Protein AF-A0A352GQY6-F1 (afdb_monomer)

Mean predicted aligned error: 4.38 Å

Solvent-accessible surface area (backbone atoms only — not comparable to full-atom values): 6995 Å² total; per-residue (Å²): 98,66,89,74,36,50,88,45,31,44,74,27,59,71,95,53,95,78,40,51,46,48,57,50,75,45,94,43,72,77,22,47,36,41,37,40,37,37,39,89,89,71,53,60,38,37,38,38,31,40,29,72,42,78,44,88,90,40,35,41,28,28,39,40,29,42,39,43,93,94,44,75,52,67,76,20,41,38,38,41,38,47,43,87,43,98,94,52,69,48,76,48,78,47,78,45,74,61,95,47,69,65,63,46,51,54,50,52,55,53,48,50,59,28,50,51,40,47,53,55,61,57,73,78,105

Radius of gyration: 14.41 Å; Cα contacts (8 Å, |Δi|>4): 222; chains: 1; bounding box: 32×29×42 Å

Structure (mmCIF, N/CA/C/O backbone):
data_AF-A0A352GQY6-F1
#
_entry.id   AF-A0A352GQY6-F1
#
loop_
_atom_site.group_PDB
_atom_site.id
_atom_site.type_symbol
_atom_site.label_atom_id
_atom_site.label_alt_id
_atom_site.label_comp_id
_atom_site.label_asym_id
_atom_site.label_entity_id
_atom_site.label_seq_id
_atom_site.pdbx_PDB_ins_code
_atom_site.Cartn_x
_atom_site.Cartn_y
_atom_site.Cartn_z
_atom_site.occupancy
_atom_site.B_iso_or_equiv
_atom_site.auth_seq_id
_atom_site.auth_comp_id
_atom_site.auth_asym_id
_atom_site.auth_atom_id
_atom_site.pdbx_PDB_model_num
ATOM 1 N N . ARG A 1 1 ? -8.828 4.802 8.081 1.00 91.44 1 ARG A N 1
ATOM 2 C CA . ARG A 1 1 ? -8.283 6.152 7.784 1.00 91.44 1 ARG A CA 1
ATOM 3 C C . ARG A 1 1 ? -6.895 6.075 7.162 1.00 91.44 1 ARG A C 1
ATOM 5 O O . ARG A 1 1 ? -6.776 6.424 5.998 1.00 91.44 1 ARG A O 1
ATOM 12 N N . MET A 1 2 ? -5.881 5.542 7.864 1.00 94.50 2 MET A N 1
ATOM 13 C CA . MET A 1 2 ? -4.493 5.477 7.359 1.00 94.50 2 MET A CA 1
ATOM 14 C C . MET A 1 2 ? -4.349 4.891 5.943 1.00 94.50 2 MET A C 1
ATOM 16 O O . MET A 1 2 ? -3.536 5.389 5.178 1.00 94.50 2 MET A O 1
ATOM 20 N N . PHE A 1 3 ? -5.174 3.908 5.567 1.00 94.62 3 PHE A N 1
ATOM 21 C CA . PHE A 1 3 ? -5.127 3.241 4.255 1.00 94.62 3 PHE A CA 1
ATOM 22 C C . PHE A 1 3 ? -6.041 3.831 3.173 1.00 94.62 3 PHE A C 1
ATOM 24 O O . PHE A 1 3 ? -5.973 3.409 2.024 1.00 94.62 3 PHE A O 1
ATOM 31 N N . THR A 1 4 ? -6.938 4.754 3.519 1.00 94.50 4 THR A N 1
ATOM 32 C CA . THR A 1 4 ? -8.057 5.144 2.640 1.00 94.50 4 THR A CA 1
ATOM 33 C C . THR A 1 4 ? -8.163 6.646 2.421 1.00 94.50 4 THR A C 1
ATOM 35 O O . THR A 1 4 ? -8.769 7.093 1.453 1.00 94.50 4 THR A O 1
ATOM 38 N N . GLU A 1 5 ? -7.596 7.447 3.312 1.00 95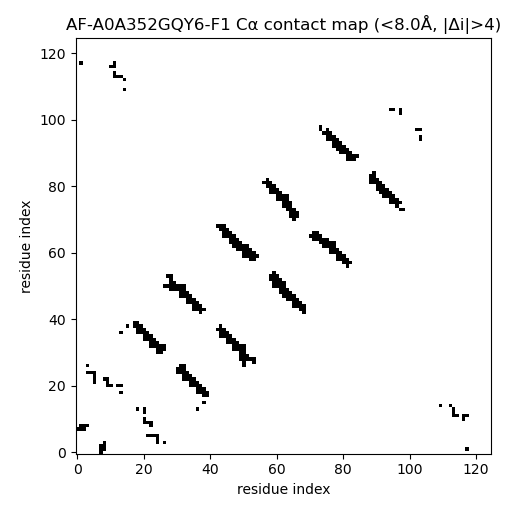.31 5 GLU A N 1
ATOM 39 C CA . GLU A 1 5 ? -7.655 8.901 3.234 1.00 95.31 5 GLU A CA 1
ATOM 40 C C . GLU A 1 5 ? -6.357 9.448 2.624 1.00 95.31 5 GLU A C 1
ATOM 42 O O . GLU A 1 5 ? -5.286 9.218 3.199 1.00 95.31 5 GLU A O 1
ATOM 47 N N . PRO A 1 6 ? -6.418 10.181 1.494 1.00 95.25 6 PRO A N 1
ATOM 48 C CA . PRO A 1 6 ? -5.224 10.633 0.782 1.00 95.25 6 PRO A CA 1
ATOM 49 C C . PRO A 1 6 ? -4.213 11.371 1.661 1.00 95.25 6 PRO A C 1
ATOM 51 O O . PRO A 1 6 ? -3.025 11.075 1.596 1.00 95.25 6 PRO A O 1
ATOM 54 N N . GLN A 1 7 ? -4.673 12.254 2.553 1.00 93.94 7 GLN A N 1
ATOM 55 C CA . GLN A 1 7 ? -3.813 13.026 3.456 1.00 93.94 7 GLN A CA 1
ATOM 56 C C . GLN A 1 7 ? -2.983 12.170 4.424 1.00 93.94 7 GLN A C 1
ATOM 58 O O . GLN A 1 7 ? -1.978 12.649 4.954 1.00 93.94 7 GLN A O 1
ATOM 63 N N . HIS A 1 8 ? -3.412 10.931 4.676 1.00 94.69 8 HIS A N 1
ATOM 64 C CA . HIS A 1 8 ? -2.679 9.966 5.483 1.00 94.69 8 HIS A CA 1
ATOM 65 C C . HIS A 1 8 ? -1.808 9.068 4.606 1.00 94.69 8 HIS A C 1
ATOM 67 O O . HIS A 1 8 ? -0.635 8.894 4.925 1.00 94.69 8 HIS A O 1
ATOM 73 N N . VAL A 1 9 ? -2.346 8.563 3.488 1.00 94.94 9 VAL A N 1
ATOM 74 C CA . VAL A 1 9 ? -1.629 7.658 2.571 1.00 94.94 9 VAL A CA 1
ATOM 75 C C . VAL A 1 9 ? -0.328 8.273 2.062 1.00 94.94 9 VAL A C 1
ATOM 77 O O . VAL A 1 9 ? 0.720 7.640 2.170 1.00 94.94 9 VAL A O 1
ATOM 80 N N . VAL A 1 10 ? -0.354 9.532 1.611 1.00 93.75 10 VAL A N 1
ATOM 81 C CA . VAL A 1 10 ? 0.838 10.203 1.053 1.00 93.75 10 VAL A CA 1
ATOM 82 C C . VAL A 1 10 ? 1.986 10.375 2.055 1.00 93.75 10 VAL A C 1
ATOM 84 O O . VAL A 1 10 ? 3.103 10.685 1.659 1.00 93.75 10 VAL A O 1
ATOM 87 N N . ARG A 1 11 ? 1.737 10.195 3.359 1.00 91.94 11 ARG A N 1
ATOM 88 C CA . ARG A 1 11 ? 2.762 10.354 4.403 1.00 91.94 11 ARG A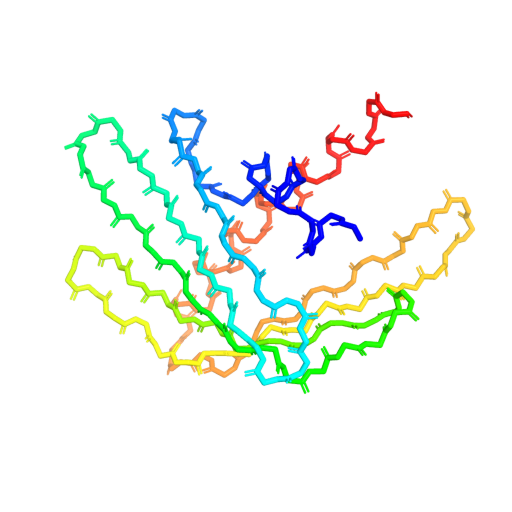 CA 1
ATOM 89 C C . ARG A 1 11 ? 3.560 9.083 4.665 1.00 91.94 11 ARG A C 1
ATOM 91 O O . ARG A 1 11 ? 4.678 9.173 5.164 1.00 91.94 11 ARG A O 1
ATOM 98 N N . TRP A 1 12 ? 2.991 7.913 4.383 1.00 92.38 12 TRP A N 1
ATOM 99 C CA . TRP A 1 12 ? 3.645 6.631 4.657 1.00 92.38 12 TRP A CA 1
ATOM 100 C C . TRP A 1 12 ? 3.945 5.826 3.391 1.00 92.38 12 TRP A C 1
ATOM 102 O O . TRP A 1 12 ? 4.924 5.081 3.380 1.00 92.38 12 TRP A O 1
ATOM 112 N N . LEU A 1 13 ? 3.153 5.980 2.325 1.00 89.69 13 LEU A N 1
ATOM 113 C CA . LEU A 1 13 ? 3.321 5.222 1.090 1.00 89.69 13 LEU A CA 1
ATOM 114 C C . LEU A 1 13 ? 4.418 5.852 0.228 1.00 89.69 13 LEU A C 1
ATOM 116 O O . LEU A 1 13 ? 4.197 6.885 -0.386 1.00 89.69 13 LEU A O 1
ATOM 120 N N . GLY A 1 14 ? 5.600 5.238 0.178 1.00 78.69 14 GLY A N 1
ATOM 121 C CA . GLY A 1 14 ? 6.708 5.704 -0.661 1.00 78.69 14 GLY A CA 1
ATOM 122 C C . GLY A 1 14 ? 8.068 5.206 -0.180 1.00 78.69 14 GLY A C 1
ATOM 123 O O . GLY A 1 14 ? 8.255 4.926 1.008 1.00 78.69 14 GLY A O 1
ATOM 124 N N . CYS A 1 15 ? 9.028 5.102 -1.099 1.00 62.88 15 CYS A N 1
ATOM 125 C CA . CYS A 1 15 ? 10.339 4.505 -0.827 1.00 62.88 15 CYS A CA 1
ATOM 126 C C . CYS A 1 15 ? 11.410 5.509 -0.368 1.00 62.88 15 CYS A C 1
ATOM 128 O O . CYS A 1 15 ? 12.337 5.089 0.316 1.00 62.88 15 CYS A O 1
ATOM 130 N N . ALA A 1 16 ? 11.292 6.807 -0.678 1.00 68.06 16 ALA A N 1
ATOM 131 C CA . ALA A 1 16 ? 12.340 7.797 -0.402 1.00 68.06 16 ALA A CA 1
ATOM 132 C C . ALA A 1 16 ? 11.814 9.008 0.400 1.00 68.06 16 ALA A C 1
ATOM 134 O O . ALA A 1 16 ? 10.704 9.469 0.134 1.00 68.06 16 ALA A O 1
ATOM 135 N N . PRO A 1 17 ? 12.575 9.546 1.373 1.00 69.44 17 PRO A N 1
ATOM 136 C CA . PRO A 1 17 ? 12.230 10.793 2.065 1.00 69.44 17 PRO A CA 1
ATOM 137 C C . PRO A 1 17 ? 12.070 11.996 1.126 1.00 69.44 17 PRO A C 1
ATOM 139 O O . PRO A 1 17 ? 11.290 12.900 1.410 1.00 69.44 17 PRO A O 1
ATOM 142 N N . GLU A 1 18 ? 12.802 12.004 0.013 1.00 70.06 18 GLU A N 1
ATOM 143 C CA . GLU A 1 18 ? 12.835 13.100 -0.955 1.00 70.06 18 GLU A CA 1
ATOM 144 C C . GLU A 1 18 ? 11.761 12.979 -2.045 1.00 70.06 18 GLU A C 1
ATOM 146 O O . GLU A 1 18 ? 11.659 13.867 -2.890 1.00 70.06 18 GLU A O 1
ATOM 151 N N . SER A 1 19 ? 10.979 11.890 -2.064 1.00 79.25 19 SER A N 1
ATOM 152 C CA . SER A 1 19 ? 9.942 11.703 -3.080 1.00 79.25 19 SER A CA 1
ATOM 153 C C . SER A 1 19 ? 8.651 12.428 -2.721 1.00 79.25 19 SER A C 1
ATOM 155 O O . SER A 1 19 ? 8.144 12.278 -1.607 1.00 79.25 19 SER A O 1
ATOM 157 N N . GLU A 1 20 ? 8.070 13.139 -3.685 1.00 87.94 20 GLU A N 1
ATOM 158 C CA . GLU A 1 20 ? 6.706 13.653 -3.568 1.00 87.94 20 GLU A CA 1
ATOM 159 C C . GLU A 1 20 ? 5.712 12.545 -3.923 1.00 87.94 20 GLU A C 1
ATOM 161 O O . GLU A 1 20 ? 5.854 11.874 -4.945 1.00 87.94 20 GLU A O 1
ATOM 166 N N . VAL A 1 21 ? 4.700 12.347 -3.078 1.00 91.88 21 VAL A N 1
ATOM 167 C CA . VAL A 1 21 ? 3.694 11.299 -3.264 1.00 91.88 21 VAL A CA 1
ATOM 168 C C . VAL A 1 21 ? 2.338 11.939 -3.499 1.00 91.88 21 VAL A C 1
ATOM 170 O O . VAL A 1 21 ? 1.849 12.706 -2.669 1.00 91.88 21 VAL A O 1
ATOM 173 N N . SER A 1 22 ? 1.693 11.571 -4.602 1.00 92.94 22 SER A N 1
ATOM 174 C CA . SER A 1 22 ? 0.283 11.869 -4.835 1.00 92.94 22 SER A CA 1
ATOM 175 C C . SER A 1 22 ? -0.564 10.604 -4.697 1.00 92.94 22 SER A C 1
ATOM 177 O O . SER A 1 22 ? -0.100 9.486 -4.940 1.00 92.94 22 SER A O 1
ATOM 179 N N . PHE A 1 23 ? -1.816 10.773 -4.268 1.00 95.88 23 PHE A N 1
ATOM 180 C CA . PHE A 1 23 ? -2.769 9.677 -4.124 1.00 95.88 23 PHE A CA 1
ATOM 181 C C . PHE A 1 23 ? -4.166 10.129 -4.546 1.00 95.88 23 PHE A C 1
ATOM 183 O O . PHE A 1 23 ? -4.727 11.066 -3.972 1.00 95.88 23 PHE A O 1
ATOM 190 N N . ARG A 1 24 ? -4.735 9.460 -5.549 1.00 96.00 24 ARG A N 1
ATOM 191 C CA . ARG A 1 24 ? -6.129 9.630 -5.979 1.00 96.00 24 ARG A CA 1
ATOM 192 C C . ARG A 1 24 ? -6.904 8.384 -5.600 1.00 96.00 24 ARG A C 1
ATOM 194 O O . ARG A 1 24 ? -6.405 7.279 -5.793 1.00 96.00 24 ARG A O 1
ATOM 201 N N . ASN A 1 25 ? -8.109 8.574 -5.071 1.00 97.00 25 ASN A N 1
ATOM 202 C CA . ASN A 1 25 ? -8.866 7.484 -4.481 1.00 97.00 25 ASN A CA 1
ATOM 203 C C . ASN A 1 25 ? -10.367 7.563 -4.791 1.00 97.00 25 ASN A C 1
ATOM 205 O O . ASN A 1 25 ? -11.026 8.510 -4.364 1.00 97.00 25 ASN A O 1
ATOM 209 N N . ASP A 1 26 ? -10.905 6.553 -5.474 1.00 97.81 26 ASP A N 1
ATOM 210 C CA . ASP A 1 26 ? -12.341 6.274 -5.587 1.00 97.81 26 ASP A CA 1
ATOM 211 C C . ASP A 1 26 ? -12.705 5.136 -4.616 1.00 97.81 26 ASP A C 1
ATOM 213 O O . ASP A 1 26 ? -12.716 3.954 -4.966 1.00 97.81 26 ASP A O 1
ATOM 217 N N . LEU A 1 27 ? -12.945 5.495 -3.348 1.00 97.25 27 LEU A N 1
ATOM 218 C CA . LEU A 1 27 ? -13.127 4.540 -2.250 1.00 97.25 27 LEU A CA 1
ATOM 219 C C . LEU A 1 27 ? -14.518 3.885 -2.269 1.00 97.25 27 LEU A C 1
ATOM 221 O O . LEU A 1 27 ? -15.409 4.224 -1.490 1.00 97.25 27 LEU A O 1
ATOM 225 N N . ARG A 1 28 ? -14.688 2.901 -3.146 1.00 97.81 28 ARG A N 1
ATOM 226 C CA . ARG A 1 28 ? -15.855 2.011 -3.221 1.00 97.81 28 ARG A CA 1
ATOM 227 C C . ARG A 1 28 ? -15.432 0.670 -3.804 1.00 97.81 28 ARG A C 1
ATOM 229 O O . ARG A 1 28 ? -14.435 0.598 -4.513 1.00 97.81 28 ARG A O 1
ATOM 236 N N . VAL A 1 29 ? -16.200 -0.392 -3.566 1.00 98.12 29 VAL A N 1
ATOM 237 C CA . VAL A 1 29 ? -15.954 -1.679 -4.241 1.00 98.12 29 VAL A CA 1
ATOM 238 C C . VAL A 1 29 ? -16.043 -1.483 -5.761 1.00 98.12 29 VAL A C 1
ATOM 240 O O . VAL A 1 29 ? -16.983 -0.868 -6.267 1.00 98.12 29 VAL A O 1
ATOM 243 N N . GLY A 1 30 ? -15.029 -1.969 -6.478 1.00 97.00 30 GLY A N 1
ATOM 244 C CA . GLY A 1 30 ? -14.837 -1.746 -7.913 1.00 97.00 30 GLY A CA 1
ATOM 245 C C . GLY A 1 30 ? -14.319 -0.352 -8.289 1.00 97.00 30 GLY A C 1
ATOM 246 O O . GLY A 1 30 ? -14.169 -0.081 -9.475 1.00 97.00 30 GLY A O 1
ATOM 247 N N . GLY A 1 31 ? -14.084 0.531 -7.317 1.00 97.00 31 GLY A N 1
ATOM 248 C CA . GLY A 1 31 ? -13.396 1.804 -7.510 1.00 97.00 31 GLY A CA 1
ATOM 249 C C . GLY A 1 31 ? -11.880 1.624 -7.545 1.00 97.00 31 GLY A C 1
ATOM 250 O O . GLY A 1 31 ? -11.345 0.629 -7.043 1.00 97.00 31 GLY A O 1
ATOM 251 N N . GLU A 1 32 ? -11.203 2.586 -8.161 1.00 96.19 32 GLU A N 1
ATOM 252 C CA . GLU A 1 32 ? -9.761 2.569 -8.394 1.00 96.19 32 GLU A CA 1
ATOM 253 C C . GLU A 1 32 ? -9.027 3.556 -7.485 1.00 96.19 32 GLU A C 1
ATOM 255 O O . GLU A 1 32 ? -9.524 4.641 -7.172 1.00 96.19 32 GLU A O 1
ATOM 260 N N . PHE A 1 33 ? -7.798 3.205 -7.118 1.00 95.94 33 PHE A N 1
ATOM 261 C CA . PHE A 1 33 ? -6.835 4.153 -6.576 1.00 95.94 33 PHE A CA 1
ATOM 262 C C . PHE A 1 33 ? -5.584 4.201 -7.449 1.00 95.94 33 PHE A C 1
ATOM 264 O O . PHE A 1 33 ? -5.217 3.220 -8.101 1.00 95.94 33 PHE A O 1
ATOM 271 N N . VAL A 1 34 ? -4.905 5.346 -7.423 1.00 94.69 34 VAL A N 1
ATOM 272 C CA . VAL A 1 34 ? -3.601 5.537 -8.061 1.00 94.69 34 VAL A CA 1
ATOM 273 C C . VAL A 1 34 ? -2.696 6.303 -7.109 1.00 94.69 34 VAL A C 1
ATOM 275 O O . VAL A 1 34 ? -3.082 7.355 -6.596 1.00 94.69 34 VAL A O 1
ATOM 278 N N . SER A 1 35 ? -1.489 5.787 -6.901 1.00 93.19 35 SER A N 1
ATOM 279 C CA . SER A 1 35 ? -0.393 6.475 -6.231 1.00 93.19 35 SER A CA 1
ATOM 280 C C . SER A 1 35 ? 0.740 6.737 -7.213 1.00 93.19 35 SER A C 1
ATOM 282 O O . SER A 1 35 ? 1.111 5.846 -7.976 1.00 93.19 35 SER A O 1
ATOM 284 N N . GLU A 1 36 ? 1.294 7.945 -7.184 1.00 91.94 36 GLU A N 1
ATOM 285 C CA . GLU A 1 36 ? 2.478 8.316 -7.962 1.00 91.94 36 GLU A CA 1
ATOM 286 C C . GLU A 1 36 ? 3.546 8.841 -7.005 1.00 91.94 36 GLU A C 1
ATOM 288 O O . GLU A 1 36 ? 3.293 9.787 -6.259 1.00 91.94 36 GLU A O 1
ATOM 293 N N . GLY A 1 37 ? 4.719 8.208 -7.015 1.00 90.06 37 GLY A N 1
ATOM 294 C CA . GLY A 1 37 ? 5.918 8.668 -6.326 1.00 90.06 37 GLY A CA 1
ATOM 295 C C . GLY A 1 37 ? 6.862 9.338 -7.318 1.00 90.06 37 GLY A C 1
ATOM 296 O O . GLY A 1 37 ? 7.351 8.683 -8.240 1.00 90.06 37 GLY A O 1
ATOM 297 N N . HIS A 1 38 ? 7.113 10.628 -7.122 1.00 88.56 38 HIS A N 1
ATOM 298 C CA . HIS A 1 38 ? 7.976 11.457 -7.957 1.00 88.56 38 HIS A CA 1
ATOM 299 C C . HIS A 1 38 ? 9.348 11.600 -7.301 1.00 88.56 38 HIS A C 1
ATOM 301 O O . HIS A 1 38 ? 9.467 12.161 -6.212 1.00 88.56 38 HIS A O 1
ATOM 307 N N . MET A 1 39 ? 10.381 11.084 -7.960 1.00 86.06 39 MET A N 1
ATOM 308 C CA . MET A 1 39 ? 11.761 11.136 -7.484 1.00 86.06 39 MET A CA 1
ATOM 309 C C . MET A 1 39 ? 12.462 12.423 -7.957 1.00 86.06 39 MET A C 1
ATOM 311 O O . MET A 1 39 ? 12.112 12.957 -9.014 1.00 86.06 39 MET A O 1
ATOM 315 N N . PRO A 1 40 ? 13.497 12.908 -7.241 1.00 85.94 40 PRO A N 1
ATOM 316 C CA . PRO A 1 40 ? 14.237 14.114 -7.634 1.00 85.94 40 PRO A CA 1
ATOM 317 C C . PRO A 1 40 ? 14.917 14.037 -9.009 1.00 85.94 40 PRO A C 1
ATOM 319 O O . PRO A 1 40 ? 15.164 15.065 -9.633 1.00 85.94 40 PRO A O 1
ATOM 322 N N . ASP A 1 41 ? 15.221 12.829 -9.487 1.00 87.38 41 ASP A N 1
ATOM 323 C CA . ASP A 1 41 ? 15.813 12.585 -10.808 1.00 87.38 41 ASP A CA 1
ATOM 324 C C . ASP A 1 41 ? 14.784 12.616 -11.958 1.00 87.38 41 ASP A C 1
ATOM 326 O O . ASP A 1 41 ? 15.145 12.419 -13.118 1.00 87.38 41 ASP A O 1
ATOM 330 N N . GLY A 1 42 ? 13.510 12.882 -11.649 1.00 86.31 42 GLY A N 1
ATOM 331 C CA . GLY A 1 42 ? 12.403 12.905 -12.603 1.00 86.31 42 GLY A CA 1
ATOM 332 C C . GLY A 1 42 ? 11.736 11.546 -12.828 1.00 86.31 42 GLY A C 1
ATOM 333 O O . GLY A 1 42 ? 10.746 11.479 -13.558 1.00 86.31 42 GLY A O 1
ATOM 334 N N . THR A 1 43 ? 12.225 10.471 -12.201 1.00 85.94 43 THR A N 1
ATOM 335 C CA . THR A 1 43 ? 11.585 9.152 -12.258 1.00 85.94 43 THR A CA 1
ATOM 336 C C . THR A 1 43 ? 10.224 9.191 -11.567 1.00 85.94 43 THR A C 1
ATOM 338 O O . THR A 1 43 ? 10.085 9.727 -10.467 1.00 85.94 43 THR A O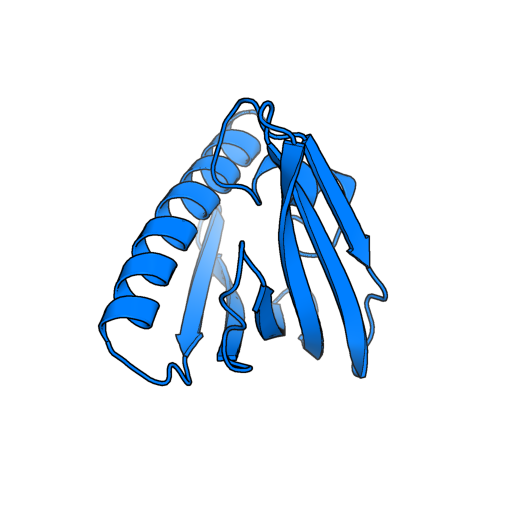 1
ATOM 341 N N . VAL A 1 44 ? 9.218 8.576 -12.193 1.00 86.75 44 VAL A N 1
ATOM 342 C CA . VAL A 1 44 ? 7.887 8.397 -11.605 1.00 86.75 44 VAL A CA 1
ATOM 343 C C . VAL A 1 44 ? 7.612 6.911 -11.440 1.00 86.75 44 VAL A C 1
ATOM 345 O O . VAL A 1 44 ? 7.594 6.165 -12.419 1.00 86.75 44 VAL A O 1
ATOM 348 N N . ASN A 1 45 ? 7.375 6.496 -10.200 1.00 86.56 45 ASN A N 1
ATOM 349 C CA . ASN A 1 45 ? 6.878 5.164 -9.878 1.00 86.56 45 ASN A CA 1
ATOM 350 C C . ASN A 1 45 ? 5.375 5.253 -9.647 1.00 86.56 45 ASN A C 1
ATOM 352 O O . ASN A 1 45 ? 4.918 6.114 -8.894 1.00 86.56 45 ASN A O 1
ATOM 356 N N . ARG A 1 46 ? 4.604 4.369 -10.275 1.00 89.31 46 ARG A N 1
ATOM 357 C CA . ARG A 1 46 ? 3.149 4.359 -10.152 1.00 89.31 46 ARG A CA 1
ATOM 358 C C . ARG A 1 46 ? 2.675 3.039 -9.572 1.00 89.31 46 ARG A C 1
ATOM 360 O O . ARG A 1 46 ? 3.122 1.974 -9.980 1.00 89.31 46 ARG A O 1
ATOM 367 N N . VAL A 1 47 ? 1.716 3.118 -8.663 1.00 91.38 47 VAL A N 1
ATOM 368 C CA . VAL A 1 47 ? 0.932 1.970 -8.213 1.00 91.38 47 VAL A CA 1
ATOM 369 C C . VAL A 1 47 ? -0.531 2.263 -8.497 1.00 91.38 47 VAL A C 1
ATOM 371 O O . VAL A 1 47 ? -1.010 3.355 -8.196 1.00 91.38 47 VAL A O 1
ATOM 374 N N . TRP A 1 48 ? -1.255 1.302 -9.056 1.00 92.25 48 TRP A N 1
ATOM 375 C CA . TRP A 1 48 ? -2.711 1.360 -9.157 1.00 92.25 48 TRP A CA 1
ATOM 376 C C . TRP A 1 48 ? -3.341 0.091 -8.601 1.00 92.25 48 TRP A C 1
ATOM 378 O O . TRP A 1 48 ? -2.698 -0.955 -8.481 1.00 92.25 48 TRP A O 1
ATOM 388 N N . GLY A 1 49 ? -4.620 0.189 -8.264 1.00 94.19 49 GLY A N 1
ATOM 389 C CA . GLY A 1 49 ? -5.374 -0.942 -7.762 1.00 94.19 49 GLY A CA 1
ATOM 390 C C . GLY A 1 49 ? -6.873 -0.710 -7.777 1.00 94.19 49 GLY A C 1
ATOM 391 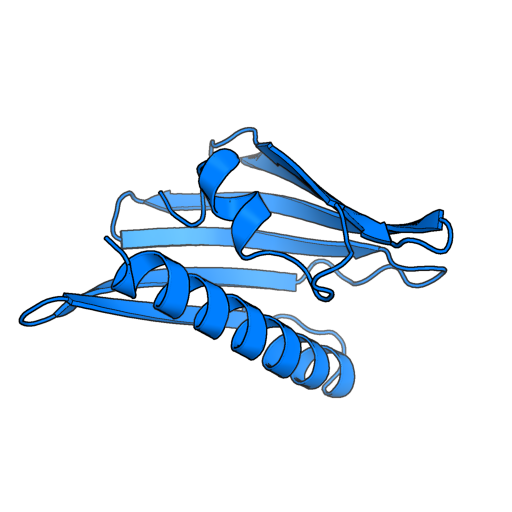O O . GLY A 1 49 ? -7.343 0.422 -7.855 1.00 94.19 49 GLY A O 1
ATOM 392 N N . VAL A 1 50 ? -7.616 -1.810 -7.690 1.00 96.12 50 VAL A N 1
ATOM 393 C CA . VAL A 1 50 ? -9.079 -1.842 -7.621 1.00 96.12 50 VAL A CA 1
ATOM 394 C C . VAL A 1 50 ? -9.492 -2.423 -6.277 1.00 96.12 50 VAL A C 1
ATOM 396 O O . VAL A 1 50 ? -9.044 -3.513 -5.907 1.00 96.12 50 VAL A O 1
ATOM 399 N N . TYR A 1 51 ? -10.393 -1.749 -5.566 1.00 97.88 51 TYR A N 1
ATOM 400 C CA . TYR A 1 51 ? -10.955 -2.272 -4.322 1.00 97.88 51 TYR A CA 1
ATOM 401 C C . TYR A 1 51 ? -11.872 -3.465 -4.589 1.00 97.88 51 TYR A C 1
ATOM 403 O O . TYR A 1 51 ? -12.859 -3.374 -5.322 1.00 97.88 51 TYR A O 1
ATOM 411 N N . ARG A 1 52 ? -11.557 -4.598 -3.965 1.00 98.06 52 ARG A N 1
ATOM 412 C CA . ARG A 1 52 ? -12.331 -5.844 -4.041 1.00 98.06 52 ARG A CA 1
ATOM 413 C C . ARG A 1 52 ? -13.285 -5.997 -2.863 1.00 98.06 52 ARG A C 1
ATOM 415 O O . ARG A 1 52 ? -14.392 -6.487 -3.051 1.00 98.06 52 ARG A O 1
ATOM 422 N N . GLU A 1 53 ? -12.879 -5.542 -1.682 1.00 98.25 53 GLU A N 1
ATOM 423 C CA . GLU A 1 53 ? -13.674 -5.601 -0.455 1.00 98.25 53 GLU A CA 1
ATOM 424 C C . GLU A 1 53 ? -13.380 -4.371 0.408 1.00 98.25 53 GLU A C 1
ATOM 426 O O . GLU A 1 53 ? -12.221 -3.984 0.571 1.00 98.25 53 GLU A O 1
ATOM 431 N N . ILE A 1 54 ? -14.430 -3.766 0.965 1.00 98.12 54 ILE A N 1
ATOM 432 C CA . ILE A 1 54 ? -14.337 -2.686 1.949 1.00 98.12 54 ILE A CA 1
ATOM 433 C C . ILE A 1 54 ? -15.329 -3.017 3.066 1.00 98.12 54 ILE A C 1
ATOM 435 O O . ILE A 1 54 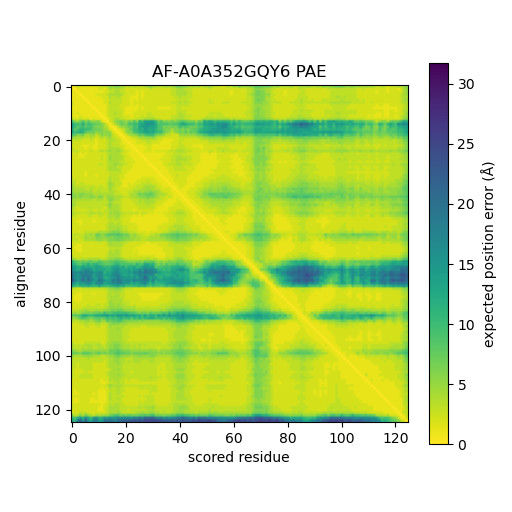? -16.536 -2.874 2.878 1.00 98.12 54 ILE A O 1
ATOM 439 N N . SER A 1 55 ? -14.824 -3.452 4.217 1.00 97.50 55 SER A N 1
ATOM 440 C CA . SER A 1 55 ? -15.615 -3.712 5.422 1.00 97.50 55 SER A CA 1
ATOM 441 C C . SER A 1 55 ? -15.056 -2.854 6.547 1.00 97.50 55 SER A C 1
ATOM 443 O O . SER A 1 55 ? -14.025 -3.178 7.124 1.00 97.50 55 SER A O 1
ATOM 445 N N . GLN A 1 56 ? -15.675 -1.704 6.811 1.00 92.00 56 GLN A N 1
ATOM 446 C CA . GLN A 1 56 ? -15.152 -0.770 7.808 1.00 92.00 56 GLN A CA 1
ATOM 447 C C . GLN A 1 56 ? -15.553 -1.179 9.237 1.00 92.00 56 GLN A C 1
ATOM 449 O O . GLN A 1 56 ? -16.713 -1.541 9.429 1.00 92.00 56 GLN A O 1
ATOM 454 N N . PRO A 1 57 ? -14.655 -1.027 10.234 1.00 92.44 57 PRO A N 1
ATOM 455 C CA . PRO A 1 57 ? -13.246 -0.624 10.113 1.00 92.44 57 PRO A CA 1
ATOM 456 C C . PRO A 1 57 ? -12.277 -1.796 9.847 1.00 92.44 57 PRO A C 1
ATOM 458 O O . PRO A 1 57 ? -11.092 -1.555 9.633 1.00 92.44 57 PRO A O 1
ATOM 461 N N . ASP A 1 58 ? -12.773 -3.030 9.836 1.00 95.62 58 ASP A N 1
ATOM 462 C CA . ASP A 1 58 ? -11.981 -4.241 10.088 1.00 95.62 58 ASP A CA 1
ATOM 463 C C . ASP A 1 58 ? -11.153 -4.744 8.900 1.00 95.62 58 ASP A C 1
ATOM 465 O O . ASP A 1 58 ? -10.153 -5.436 9.093 1.00 95.62 58 AS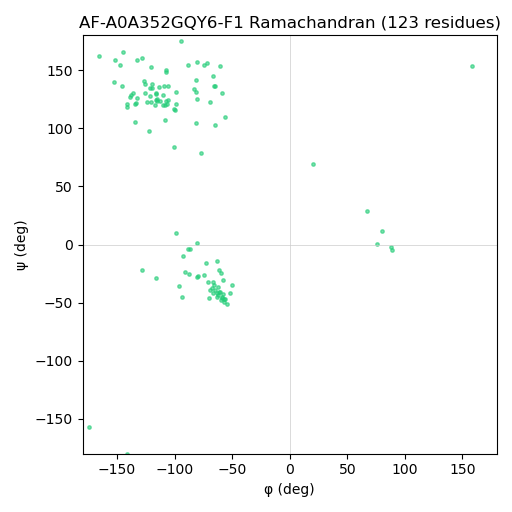P A O 1
ATOM 469 N N . ARG A 1 59 ? -11.562 -4.473 7.654 1.00 97.94 59 ARG A N 1
ATOM 470 C CA . ARG A 1 59 ? -10.950 -5.123 6.488 1.00 97.94 59 ARG A CA 1
ATOM 471 C C . ARG A 1 59 ? -11.004 -4.309 5.203 1.00 97.94 59 ARG A C 1
ATOM 473 O O . ARG A 1 59 ? -12.019 -3.714 4.841 1.00 97.94 59 ARG A O 1
ATOM 480 N N . LEU A 1 60 ? -9.901 -4.360 4.462 1.00 98.44 60 LEU A N 1
ATOM 481 C CA . LEU A 1 60 ? -9.748 -3.748 3.149 1.00 98.44 60 LEU A CA 1
ATOM 482 C C . LEU A 1 60 ? -8.981 -4.701 2.222 1.00 98.44 60 LEU A C 1
ATOM 484 O O . LEU A 1 60 ? -7.891 -5.153 2.567 1.00 98.44 60 LEU A O 1
ATOM 488 N N . VAL A 1 61 ? -9.537 -5.000 1.048 1.00 98.38 61 VAL A N 1
ATOM 489 C CA . VAL A 1 61 ? -8.898 -5.858 0.035 1.00 98.38 61 VAL A CA 1
ATOM 490 C C . VAL A 1 61 ? -8.844 -5.121 -1.293 1.00 98.38 61 VAL A C 1
ATOM 492 O O . VAL A 1 61 ? -9.863 -4.604 -1.758 1.00 98.38 61 VAL A O 1
ATOM 495 N N . PHE A 1 62 ? -7.678 -5.092 -1.930 1.00 97.56 62 PHE A N 1
ATOM 496 C CA . PHE A 1 62 ? -7.479 -4.440 -3.222 1.00 97.56 62 PHE A CA 1
ATOM 497 C C . PHE A 1 62 ? -6.425 -5.150 -4.065 1.00 97.56 62 PHE A C 1
ATOM 499 O O . PHE A 1 62 ? -5.539 -5.826 -3.542 1.00 97.56 62 PHE A O 1
ATOM 506 N N . THR A 1 63 ? -6.534 -5.003 -5.385 1.00 96.38 63 THR A N 1
ATOM 507 C CA . THR A 1 63 ? -5.442 -5.397 -6.279 1.00 96.38 63 THR A CA 1
ATOM 508 C C . THR A 1 63 ? -4.282 -4.423 -6.153 1.00 96.38 63 THR A C 1
ATOM 510 O O . THR A 1 63 ? -4.471 -3.268 -5.771 1.00 96.38 63 THR A O 1
ATOM 513 N N . TRP A 1 64 ? -3.089 -4.883 -6.495 1.00 94.19 64 TRP A N 1
ATOM 514 C CA . TRP A 1 64 ? -1.886 -4.075 -6.483 1.00 94.19 64 TRP A CA 1
ATOM 515 C C . TRP A 1 64 ? -1.103 -4.314 -7.760 1.00 94.19 64 TRP A C 1
ATOM 517 O O . TRP A 1 64 ? -0.702 -5.433 -8.059 1.00 94.19 64 TRP A O 1
ATOM 527 N N . SER A 1 65 ? -0.894 -3.247 -8.512 1.00 90.25 65 SER A N 1
ATOM 528 C CA . SER A 1 65 ? -0.197 -3.301 -9.785 1.00 90.25 65 SER A CA 1
ATOM 529 C C . SER A 1 65 ? 0.804 -2.160 -9.802 1.00 90.25 65 SER A C 1
ATOM 531 O O . SER A 1 65 ? 0.446 -0.997 -9.618 1.00 90.25 65 SER A O 1
ATOM 533 N N . TRP A 1 66 ? 2.075 -2.505 -9.971 1.00 82.94 66 TRP A N 1
ATOM 534 C CA . TRP A 1 66 ? 3.180 -1.556 -9.927 1.00 82.94 66 TRP A CA 1
ATOM 535 C C . TRP A 1 66 ? 3.700 -1.302 -11.345 1.00 82.94 66 TRP A C 1
ATOM 537 O O . TRP A 1 66 ? 3.931 -2.243 -12.098 1.00 82.94 66 TRP A O 1
ATOM 547 N N . GLU A 1 67 ? 3.969 -0.049 -11.695 1.00 77.88 67 GLU A N 1
ATOM 548 C CA . GLU A 1 67 ? 4.818 0.331 -12.828 1.00 77.88 67 GLU A CA 1
ATOM 549 C C . GLU A 1 67 ? 6.016 1.169 -12.356 1.00 77.88 67 GLU A C 1
ATOM 551 O O . GLU A 1 67 ? 5.863 2.201 -11.702 1.00 77.88 67 GLU A O 1
ATOM 556 N N . ALA A 1 68 ? 7.224 0.699 -12.665 1.00 67.62 68 ALA A N 1
ATOM 557 C CA . ALA A 1 68 ? 8.477 1.420 -12.444 1.00 67.62 68 ALA A CA 1
ATOM 558 C C . ALA A 1 68 ? 9.367 1.228 -13.663 1.00 67.62 68 ALA A C 1
ATOM 560 O O . ALA A 1 68 ? 9.566 0.090 -14.067 1.00 67.62 68 ALA A O 1
ATOM 561 N N . ALA A 1 69 ? 9.892 2.318 -14.230 1.00 55.09 69 ALA A N 1
ATOM 562 C CA . ALA A 1 69 ? 10.933 2.362 -15.267 1.00 55.09 69 ALA A CA 1
ATOM 563 C C . ALA A 1 69 ? 11.136 1.056 -16.083 1.00 55.09 69 ALA A C 1
ATOM 565 O O . ALA A 1 69 ? 12.157 0.382 -15.965 1.00 55.09 69 ALA A O 1
ATOM 566 N N . GLY A 1 70 ? 10.156 0.698 -16.924 1.00 51.88 70 GLY A N 1
ATOM 567 C CA . GLY A 1 70 ? 10.231 -0.459 -17.833 1.00 51.88 70 GLY A CA 1
ATOM 568 C C . GLY A 1 70 ? 9.747 -1.802 -17.266 1.00 51.88 70 GLY A C 1
ATOM 569 O O . GLY A 1 70 ? 9.653 -2.773 -18.014 1.00 51.88 70 GLY A O 1
ATOM 570 N N . PHE A 1 71 ? 9.385 -1.864 -15.986 1.00 56.88 71 PHE A N 1
ATOM 571 C CA . PHE A 1 71 ? 8.752 -3.006 -15.336 1.00 56.88 71 PHE A CA 1
ATOM 572 C C . PHE A 1 71 ? 7.267 -2.731 -15.094 1.00 56.88 71 PHE A C 1
ATOM 574 O O . PHE A 1 71 ? 6.899 -1.761 -14.429 1.00 56.88 71 PHE A O 1
ATOM 581 N N . LYS A 1 72 ? 6.418 -3.629 -15.601 1.00 62.12 72 LYS A N 1
ATOM 582 C CA . LYS A 1 72 ? 5.000 -3.698 -15.255 1.00 62.12 72 LYS A CA 1
ATOM 583 C C . LYS A 1 72 ? 4.783 -4.938 -14.396 1.00 62.12 72 LYS A C 1
ATOM 585 O O . LYS A 1 72 ? 4.851 -6.060 -14.894 1.00 62.12 72 LYS A O 1
ATOM 590 N N . GLY A 1 73 ? 4.551 -4.718 -13.109 1.00 62.53 73 GLY A N 1
ATOM 591 C CA . GLY A 1 73 ? 4.166 -5.751 -12.163 1.00 62.53 73 GLY A CA 1
ATOM 592 C C . GLY A 1 73 ? 2.850 -6.412 -12.565 1.00 62.53 73 GLY A C 1
ATOM 593 O O . GLY A 1 73 ? 2.014 -5.825 -13.255 1.00 62.53 73 GLY A O 1
ATOM 594 N N . SER A 1 74 ? 2.689 -7.662 -12.141 1.00 69.31 74 SER A N 1
ATOM 595 C CA . SER A 1 74 ? 1.422 -8.386 -12.261 1.00 69.31 74 SER A CA 1
ATOM 596 C C . SER A 1 74 ? 0.424 -7.868 -11.228 1.00 69.31 74 SER A C 1
ATOM 598 O O . SER A 1 74 ? 0.841 -7.389 -10.176 1.00 69.31 74 SER A O 1
ATOM 600 N N . ASP A 1 75 ? -0.872 -8.006 -11.506 1.00 83.25 75 ASP A N 1
ATOM 601 C CA . ASP A 1 75 ? -1.921 -7.719 -10.527 1.00 83.25 75 ASP A CA 1
ATOM 602 C C . ASP A 1 75 ? -1.813 -8.716 -9.362 1.00 83.25 75 ASP A C 1
ATOM 604 O O . ASP A 1 75 ? -2.212 -9.877 -9.475 1.00 83.25 75 ASP A O 1
ATOM 608 N N . THR A 1 76 ? -1.259 -8.266 -8.241 1.00 93.69 76 THR A N 1
ATOM 609 C CA . THR A 1 76 ? -1.214 -9.000 -6.974 1.00 93.69 76 THR A CA 1
ATOM 610 C C . THR A 1 76 ? -2.397 -8.600 -6.092 1.00 93.69 76 THR A C 1
ATOM 612 O O . THR A 1 76 ? -3.197 -7.728 -6.447 1.00 93.69 76 THR A O 1
ATOM 615 N N . LEU A 1 77 ? -2.563 -9.255 -4.940 1.00 96.31 77 LEU A N 1
ATOM 616 C CA . LEU A 1 77 ? -3.669 -8.980 -4.021 1.00 96.31 77 LEU A CA 1
ATOM 617 C C . LEU A 1 77 ? -3.145 -8.580 -2.644 1.00 96.31 77 LEU A C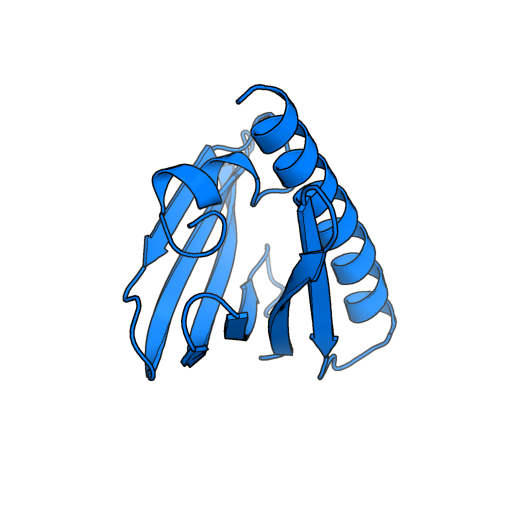 1
ATOM 619 O O . LEU A 1 77 ? -2.360 -9.308 -2.037 1.00 96.31 77 LEU A O 1
ATOM 623 N N . VAL A 1 78 ? -3.620 -7.445 -2.136 1.00 97.88 78 VAL A N 1
ATOM 624 C CA . VAL A 1 78 ? -3.329 -6.967 -0.784 1.00 97.88 78 VAL A CA 1
ATOM 625 C C . VAL A 1 78 ? -4.591 -7.065 0.063 1.00 97.88 78 VAL A C 1
ATOM 627 O O . VAL A 1 78 ? -5.656 -6.581 -0.319 1.00 97.88 78 VAL A O 1
ATOM 630 N N . THR A 1 79 ? -4.459 -7.687 1.231 1.00 98.62 79 THR A N 1
ATOM 631 C CA . THR A 1 79 ? -5.464 -7.702 2.295 1.00 98.62 79 THR A CA 1
ATOM 632 C C . THR A 1 79 ? -4.892 -7.004 3.519 1.00 98.62 79 THR A C 1
ATOM 634 O O . THR A 1 79 ? -3.855 -7.413 4.036 1.00 98.62 79 THR A O 1
ATOM 637 N N . VAL A 1 80 ? -5.595 -5.985 4.000 1.00 98.31 80 VAL A N 1
ATOM 638 C CA . VAL A 1 80 ? -5.360 -5.347 5.297 1.00 98.31 80 VAL A CA 1
ATOM 639 C C . VAL A 1 80 ? -6.500 -5.756 6.218 1.00 98.31 80 VAL A C 1
ATOM 641 O O . VAL A 1 80 ? -7.666 -5.543 5.883 1.00 98.31 80 VAL A O 1
ATOM 644 N N . ALA A 1 81 ? -6.164 -6.350 7.357 1.00 98.19 81 ALA A N 1
ATOM 645 C CA . ALA A 1 81 ? -7.101 -6.679 8.421 1.00 98.19 81 ALA A CA 1
ATOM 646 C C . ALA A 1 81 ? -6.692 -5.946 9.700 1.00 98.19 81 ALA A C 1
ATOM 648 O O . ALA A 1 81 ? -5.510 -5.917 10.047 1.00 98.19 81 ALA A O 1
ATOM 649 N N . LEU A 1 82 ? -7.670 -5.346 10.368 1.00 97.06 82 LEU A N 1
ATOM 650 C CA . LEU A 1 82 ? -7.524 -4.637 11.628 1.00 97.06 82 LEU A CA 1
ATOM 651 C C . LEU A 1 82 ? -8.343 -5.374 12.686 1.00 97.06 82 LEU A C 1
ATOM 653 O O . LEU A 1 82 ? -9.515 -5.667 12.464 1.00 97.06 82 LEU A O 1
ATOM 657 N N . ALA A 1 83 ? -7.725 -5.662 13.824 1.00 96.56 83 ALA A N 1
ATOM 658 C CA . ALA A 1 83 ? -8.392 -6.233 14.985 1.00 96.56 83 ALA A CA 1
ATOM 659 C C . ALA A 1 83 ? -8.128 -5.353 16.207 1.00 96.56 83 ALA A C 1
ATOM 661 O O . ALA A 1 83 ? -7.010 -4.872 16.409 1.00 96.56 83 ALA A O 1
ATOM 662 N N . GLU A 1 84 ? -9.157 -5.132 17.021 1.00 94.94 84 GLU A N 1
ATOM 663 C CA . GLU A 1 84 ? -8.971 -4.497 18.323 1.00 94.94 84 GLU A CA 1
ATOM 664 C C . GL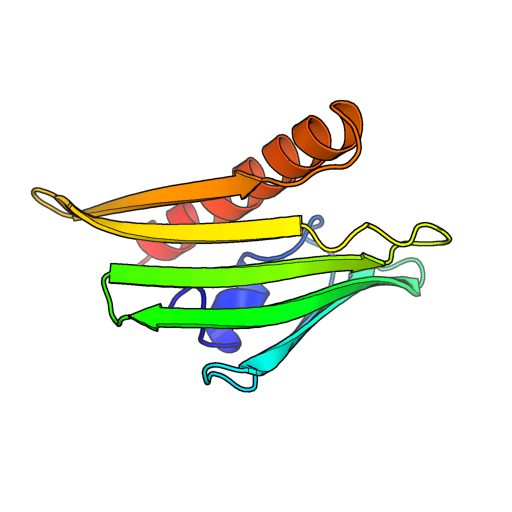U A 1 84 ? -8.120 -5.400 19.218 1.00 94.94 84 GLU A C 1
ATOM 666 O O . GLU A 1 84 ? -8.316 -6.614 19.269 1.00 94.94 84 GLU A O 1
ATOM 671 N N . GLN A 1 85 ? -7.170 -4.791 19.920 1.00 93.69 85 GLN A N 1
ATOM 672 C CA . GLN A 1 85 ? -6.363 -5.430 20.953 1.00 93.69 85 GLN A CA 1
ATOM 673 C C . GLN A 1 85 ? -6.330 -4.519 22.181 1.00 93.69 85 GLN A C 1
ATOM 675 O O . GLN A 1 85 ? -6.559 -3.311 22.071 1.00 93.69 85 GLN A O 1
ATOM 680 N N . ASP A 1 86 ? -6.023 -5.072 23.354 1.00 90.56 86 ASP A N 1
ATOM 681 C CA . ASP A 1 86 ? -5.953 -4.291 24.592 1.00 90.56 86 ASP A CA 1
ATOM 682 C C . ASP A 1 86 ? -4.970 -3.115 24.449 1.00 90.56 86 ASP A C 1
ATOM 684 O O . ASP A 1 86 ? -3.754 -3.289 24.363 1.00 90.56 86 ASP A O 1
ATOM 688 N N . GLY A 1 87 ? -5.513 -1.894 24.414 1.00 87.00 87 GLY A N 1
ATOM 689 C CA . GLY A 1 87 ? -4.738 -0.660 24.283 1.00 87.00 87 GLY A CA 1
ATOM 690 C C . GLY A 1 87 ? -4.281 -0.308 22.862 1.00 87.00 87 GLY A C 1
ATOM 691 O O . GLY A 1 87 ? -3.472 0.608 22.719 1.00 87.00 87 GLY A O 1
ATOM 692 N N . GLY A 1 88 ? -4.779 -0.976 21.814 1.00 90.50 88 GLY A N 1
ATOM 693 C CA . GLY A 1 88 ? -4.387 -0.656 20.441 1.00 90.50 88 GLY A CA 1
ATOM 694 C C . GLY A 1 88 ? -5.134 -1.408 19.339 1.00 90.50 88 GLY A C 1
ATOM 695 O O . GLY A 1 88 ? -6.263 -1.868 19.492 1.00 90.50 88 GLY A O 1
ATOM 696 N N . THR A 1 89 ? -4.491 -1.500 18.179 1.00 93.62 89 THR A N 1
ATOM 697 C CA . THR A 1 89 ? -5.011 -2.200 17.001 1.00 93.62 89 THR A CA 1
ATOM 698 C C . THR A 1 89 ? -3.916 -3.093 16.450 1.00 93.62 89 THR A C 1
ATOM 700 O O . THR A 1 89 ? -2.820 -2.621 16.146 1.00 93.62 89 THR A O 1
ATOM 703 N N . GLU A 1 90 ? -4.214 -4.375 16.294 1.00 95.44 90 GLU A N 1
ATOM 704 C CA . GLU A 1 90 ? -3.381 -5.281 15.518 1.00 95.44 90 GLU A CA 1
ATOM 705 C C . GLU A 1 90 ? -3.690 -5.093 14.036 1.00 95.44 90 GLU A C 1
ATOM 707 O O . GLU A 1 90 ? -4.839 -5.190 13.603 1.00 95.44 90 GLU A O 1
ATOM 712 N N . LEU A 1 91 ? -2.648 -4.820 13.255 1.00 96.38 91 LEU A N 1
ATOM 713 C CA . LEU A 1 91 ? -2.724 -4.729 11.808 1.00 96.38 91 LEU A CA 1
ATOM 714 C C . LEU A 1 91 ? -2.039 -5.946 11.199 1.00 96.38 91 LEU A C 1
ATOM 716 O O . LEU A 1 91 ? -0.837 -6.137 11.363 1.00 96.38 91 LEU A O 1
ATOM 720 N N . THR A 1 92 ? -2.792 -6.722 10.425 1.00 97.44 92 THR A N 1
ATOM 721 C CA . THR A 1 92 ? -2.248 -7.782 9.575 1.00 97.44 92 THR A CA 1
ATOM 722 C C . THR A 1 92 ? -2.308 -7.346 8.116 1.00 97.44 92 THR A C 1
ATOM 724 O O . THR A 1 92 ? -3.388 -7.083 7.586 1.00 97.44 92 THR A O 1
ATOM 727 N N . LEU A 1 93 ? -1.151 -7.296 7.450 1.00 98.06 93 LEU A N 1
ATOM 728 C CA . LEU A 1 93 ? -1.049 -7.059 6.011 1.00 98.06 93 LEU A CA 1
ATOM 729 C C . LEU A 1 93 ? -0.589 -8.337 5.314 1.00 98.06 93 LEU A C 1
ATOM 731 O O . LEU A 1 93 ? 0.506 -8.835 5.567 1.00 98.06 93 LEU A O 1
ATOM 735 N N . ARG A 1 94 ? -1.415 -8.850 4.403 1.00 97.94 94 ARG A N 1
ATOM 736 C CA . ARG A 1 94 ? -1.068 -9.968 3.524 1.00 97.94 94 ARG A CA 1
ATOM 737 C C . ARG A 1 94 ? -0.985 -9.476 2.090 1.00 97.94 94 ARG A C 1
ATOM 739 O O . ARG A 1 94 ? -1.965 -8.952 1.572 1.00 97.94 94 ARG A O 1
ATOM 746 N N . HIS A 1 95 ? 0.160 -9.685 1.452 1.00 96.31 95 HIS A N 1
ATOM 747 C CA . HIS A 1 95 ? 0.356 -9.448 0.026 1.00 96.31 95 HIS A CA 1
ATOM 748 C C . HIS A 1 95 ? 0.646 -10.792 -0.650 1.00 96.31 95 HIS A C 1
ATOM 750 O O . HIS A 1 95 ? 1.544 -11.515 -0.222 1.00 96.31 95 HIS A O 1
ATOM 756 N N . GLU A 1 96 ? -0.144 -11.160 -1.653 1.00 94.88 96 GLU A N 1
ATOM 757 C CA . GLU A 1 96 ? -0.099 -12.480 -2.287 1.00 94.88 96 GLU A CA 1
ATOM 758 C C . GLU A 1 96 ? -0.305 -12.415 -3.808 1.00 94.88 96 GLU A C 1
ATOM 760 O O . GLU A 1 96 ? -0.496 -11.341 -4.373 1.00 94.88 96 GLU A O 1
ATOM 765 N N . ALA A 1 97 ? -0.279 -13.584 -4.460 1.00 92.88 97 ALA A N 1
ATOM 766 C CA . ALA A 1 97 ? -0.388 -13.756 -5.915 1.00 92.88 97 ALA A CA 1
ATOM 767 C C . ALA A 1 97 ? 0.799 -13.202 -6.733 1.00 92.88 97 ALA A C 1
ATOM 769 O O . ALA A 1 97 ? 0.644 -12.831 -7.893 1.00 92.88 97 ALA A O 1
ATOM 770 N N . PHE A 1 98 ? 1.999 -13.182 -6.146 1.00 89.25 98 PHE A N 1
ATOM 771 C CA . PHE A 1 98 ? 3.231 -12.851 -6.865 1.00 89.25 98 PHE A CA 1
ATOM 772 C C . PHE A 1 98 ? 3.586 -13.903 -7.922 1.00 89.25 98 PHE A C 1
ATOM 774 O O . PHE A 1 98 ? 3.397 -15.100 -7.702 1.00 89.25 98 PHE A O 1
ATOM 781 N N . ALA A 1 99 ? 4.157 -13.448 -9.039 1.00 83.50 99 ALA A N 1
ATOM 782 C CA . ALA A 1 99 ? 4.655 -14.320 -10.102 1.00 83.50 99 ALA A CA 1
ATOM 783 C C . ALA A 1 99 ? 5.933 -15.080 -9.699 1.00 83.50 99 ALA A C 1
ATOM 785 O O . ALA A 1 99 ? 6.132 -16.219 -10.119 1.00 83.50 99 ALA A O 1
ATOM 786 N N . ASP A 1 100 ? 6.778 -14.465 -8.869 1.00 85.94 100 ASP A N 1
ATOM 787 C CA . ASP A 1 100 ? 8.038 -15.031 -8.397 1.00 85.94 100 ASP A CA 1
ATOM 788 C C . ASP A 1 100 ? 8.355 -14.611 -6.947 1.00 85.94 100 ASP A C 1
ATOM 790 O O . ASP A 1 100 ? 7.722 -13.725 -6.361 1.00 85.94 100 ASP A O 1
ATOM 794 N N . GLY A 1 101 ? 9.314 -15.314 -6.338 1.00 88.00 101 GLY A N 1
ATOM 795 C CA . GLY A 1 101 ? 9.708 -15.102 -4.944 1.00 88.00 101 GLY A CA 1
ATOM 796 C C . GLY A 1 101 ? 10.535 -13.836 -4.710 1.00 88.00 101 GLY A C 1
ATOM 797 O O . GLY A 1 101 ? 10.477 -13.283 -3.617 1.00 88.00 101 GLY A O 1
ATOM 798 N N . GLU A 1 102 ? 11.257 -13.349 -5.719 1.00 88.50 102 GLU A N 1
ATOM 799 C CA . GLU A 1 102 ? 12.073 -12.137 -5.601 1.00 88.50 102 GLU A CA 1
ATOM 800 C C . GLU A 1 102 ? 11.175 -10.900 -5.490 1.00 88.50 102 GLU A C 1
ATOM 802 O O . GLU A 1 102 ? 11.329 -10.093 -4.571 1.00 88.50 102 GLU A O 1
ATOM 807 N N . ALA A 1 103 ? 10.154 -10.806 -6.345 1.00 85.38 103 ALA A N 1
ATOM 808 C CA . ALA A 1 103 ? 9.130 -9.775 -6.277 1.00 85.38 103 ALA A CA 1
ATOM 809 C C . ALA A 1 103 ? 8.408 -9.788 -4.923 1.00 85.38 103 ALA A C 1
ATOM 811 O O . ALA A 1 103 ? 8.201 -8.722 -4.335 1.00 85.38 103 ALA A O 1
ATOM 812 N N . ARG A 1 104 ? 8.065 -10.974 -4.398 1.00 90.50 104 ARG A N 1
ATOM 813 C CA . ARG A 1 104 ? 7.475 -11.125 -3.057 1.00 90.50 104 ARG A CA 1
ATOM 814 C C . ARG A 1 104 ? 8.383 -10.526 -1.982 1.00 90.50 104 ARG A C 1
ATOM 816 O O . ARG A 1 104 ? 7.910 -9.752 -1.151 1.00 90.50 104 ARG A O 1
ATOM 823 N N . ASP A 1 105 ? 9.664 -10.880 -1.992 1.00 91.38 105 ASP A N 1
ATOM 824 C CA . ASP A 1 105 ? 10.609 -10.485 -0.943 1.00 91.38 105 ASP A CA 1
ATOM 825 C C . ASP A 1 105 ? 10.910 -8.980 -0.982 1.00 91.38 105 ASP A C 1
ATOM 827 O O . ASP A 1 105 ? 10.932 -8.330 0.066 1.00 91.38 105 ASP A O 1
ATOM 831 N N . LEU A 1 106 ? 11.038 -8.397 -2.179 1.00 88.69 106 LEU A N 1
ATOM 832 C CA . LEU A 1 106 ? 11.177 -6.948 -2.365 1.00 88.69 106 LEU A CA 1
ATOM 833 C C . LEU A 1 106 ? 9.944 -6.185 -1.861 1.00 88.69 106 LEU A C 1
ATOM 835 O O . LEU A 1 106 ? 10.077 -5.188 -1.149 1.00 88.69 106 LEU A O 1
ATOM 839 N N . HIS A 1 107 ? 8.735 -6.671 -2.163 1.00 89.94 107 HIS A N 1
ATOM 840 C CA . HIS A 1 107 ? 7.508 -6.068 -1.635 1.00 89.94 107 HIS A CA 1
ATOM 841 C C . HIS A 1 107 ? 7.400 -6.224 -0.116 1.00 89.94 107 HIS A C 1
ATOM 843 O O . HIS A 1 107 ? 6.909 -5.311 0.544 1.00 89.94 107 HIS A O 1
ATOM 849 N N . GLY A 1 108 ? 7.867 -7.340 0.452 1.00 91.81 108 GLY A N 1
ATOM 850 C CA . GLY A 1 108 ? 7.927 -7.538 1.902 1.00 91.81 108 GLY A CA 1
ATOM 851 C C . GLY A 1 108 ? 8.785 -6.478 2.597 1.00 91.81 108 GLY A C 1
ATOM 852 O O . GLY A 1 108 ? 8.343 -5.867 3.568 1.00 91.81 108 GLY A O 1
ATOM 853 N N . GLN A 1 109 ? 9.972 -6.192 2.054 1.00 91.25 109 GLN A N 1
ATOM 854 C CA . GLN A 1 109 ? 10.843 -5.120 2.555 1.00 91.25 109 GLN A CA 1
ATOM 855 C C . GLN A 1 109 ? 10.186 -3.740 2.411 1.00 91.25 109 GLN A C 1
ATOM 857 O O . GLN A 1 109 ? 10.178 -2.951 3.358 1.00 91.25 109 GLN A O 1
ATOM 862 N N . GLY A 1 110 ? 9.584 -3.465 1.247 1.00 90.38 110 GLY A N 1
ATOM 863 C CA . GLY A 1 110 ? 8.850 -2.226 0.980 1.00 90.38 110 GLY A CA 1
ATOM 864 C C . GLY A 1 110 ? 7.716 -1.975 1.976 1.00 90.38 110 GLY A C 1
ATOM 865 O O . GLY A 1 110 ? 7.602 -0.880 2.534 1.00 90.38 110 GLY A O 1
ATOM 866 N N . TRP A 1 111 ? 6.910 -3.004 2.246 1.00 93.56 111 TRP A N 1
ATOM 867 C CA . TRP A 1 111 ? 5.830 -2.933 3.225 1.00 93.56 111 TRP A CA 1
ATOM 868 C C . TRP A 1 111 ? 6.340 -2.731 4.649 1.00 93.56 111 TRP A C 1
ATOM 870 O O . TRP A 1 111 ? 5.744 -1.933 5.366 1.00 93.56 111 TRP A O 1
ATOM 880 N N . GLY A 1 112 ? 7.447 -3.369 5.043 1.00 93.12 112 GLY A N 1
ATOM 881 C CA . GLY A 1 112 ? 8.063 -3.152 6.358 1.00 93.12 112 GLY A CA 1
ATOM 882 C C . GLY A 1 112 ? 8.355 -1.672 6.620 1.00 93.12 112 GLY A C 1
ATOM 883 O O . GLY A 1 112 ? 7.856 -1.102 7.587 1.00 93.12 112 GLY A O 1
ATOM 884 N N . MET A 1 113 ? 9.036 -1.009 5.681 1.00 91.94 113 MET A N 1
ATOM 885 C CA . MET A 1 113 ? 9.332 0.428 5.781 1.00 91.94 113 MET A CA 1
ATOM 886 C C . MET A 1 113 ? 8.065 1.299 5.814 1.00 91.94 113 MET A C 1
ATOM 888 O O . MET A 1 113 ? 8.017 2.313 6.513 1.00 91.94 113 MET A O 1
ATOM 892 N N . CYS A 1 114 ? 7.028 0.927 5.060 1.00 92.62 114 CYS A N 1
ATOM 893 C CA . CYS A 1 114 ? 5.746 1.635 5.074 1.00 92.62 114 CYS A CA 1
ATOM 894 C C . CYS A 1 114 ? 5.033 1.499 6.429 1.00 92.62 114 CYS A C 1
ATOM 896 O O . CYS A 1 114 ? 4.491 2.479 6.941 1.00 92.62 114 CYS A O 1
ATOM 898 N N . LEU A 1 115 ? 5.043 0.303 7.024 1.00 94.00 115 LEU A N 1
ATOM 899 C CA . LEU A 1 115 ? 4.426 0.039 8.323 1.00 94.00 115 LEU A CA 1
ATOM 900 C C . LEU A 1 115 ? 5.162 0.764 9.459 1.00 94.00 115 LEU A C 1
ATOM 902 O O . LEU A 1 115 ? 4.499 1.338 10.322 1.00 94.00 115 LEU A O 1
ATOM 906 N N . ASP A 1 116 ? 6.493 0.850 9.409 1.00 92.94 116 ASP A N 1
ATOM 907 C CA . ASP A 1 116 ? 7.280 1.645 10.363 1.00 92.94 116 ASP A CA 1
ATOM 908 C C . ASP A 1 116 ? 6.897 3.134 10.313 1.00 92.94 116 ASP A C 1
ATOM 910 O O . ASP A 1 116 ? 6.724 3.781 11.350 1.00 92.94 116 ASP A O 1
ATOM 914 N N . LYS A 1 117 ? 6.681 3.686 9.109 1.00 92.25 117 LYS A N 1
ATOM 915 C CA . LYS A 1 117 ? 6.185 5.064 8.940 1.00 92.25 117 LYS A CA 1
ATOM 916 C C . LYS A 1 117 ? 4.789 5.245 9.534 1.00 92.25 117 LYS A C 1
ATOM 918 O O . LYS A 1 117 ? 4.539 6.257 10.187 1.00 92.25 117 LYS A O 1
ATOM 923 N N . ILE A 1 118 ? 3.882 4.283 9.335 1.00 93.94 118 ILE A N 1
ATOM 924 C CA . ILE A 1 118 ? 2.546 4.313 9.953 1.00 93.94 118 ILE A CA 1
ATOM 925 C C . ILE A 1 118 ? 2.672 4.324 11.479 1.00 93.94 118 ILE A C 1
ATOM 927 O O . ILE A 1 118 ? 2.053 5.171 12.121 1.00 93.94 118 ILE A O 1
ATOM 931 N N . ALA A 1 119 ? 3.492 3.441 12.054 1.00 92.31 119 ALA A N 1
ATOM 932 C CA . ALA A 1 119 ? 3.714 3.382 13.496 1.00 92.31 119 ALA A CA 1
ATOM 933 C C . ALA A 1 119 ? 4.257 4.713 14.042 1.00 92.31 119 ALA A C 1
ATOM 935 O O . ALA A 1 119 ? 3.730 5.238 15.023 1.00 92.31 119 ALA A O 1
ATOM 936 N N . GLY A 1 120 ? 5.242 5.314 13.365 1.00 92.25 120 GLY A N 1
ATOM 937 C CA . GLY A 1 120 ? 5.783 6.624 13.733 1.00 92.25 120 GLY A CA 1
ATOM 938 C C . GLY A 1 120 ? 4.746 7.751 13.677 1.00 92.25 120 GLY A C 1
ATOM 939 O O . GLY A 1 120 ? 4.696 8.584 14.577 1.00 92.25 120 GLY A O 1
ATOM 940 N N . LEU A 1 121 ? 3.877 7.764 12.661 1.00 91.50 121 LEU A N 1
ATOM 941 C CA . LEU A 1 121 ? 2.800 8.755 12.540 1.00 91.50 121 LEU A CA 1
ATOM 942 C C . LEU A 1 121 ? 1.738 8.616 13.640 1.00 91.50 121 LEU A C 1
ATOM 944 O O . LEU A 1 121 ? 1.158 9.622 14.041 1.00 91.50 121 LEU A O 1
ATOM 948 N N . LEU A 1 122 ? 1.478 7.394 14.109 1.00 90.69 122 LEU A N 1
ATOM 949 C CA . LEU A 1 122 ? 0.511 7.122 15.176 1.00 90.69 122 LEU A CA 1
ATOM 950 C C . LEU A 1 122 ? 1.080 7.394 16.575 1.00 90.69 122 LEU A C 1
ATOM 952 O O . LEU A 1 122 ? 0.323 7.751 17.467 1.00 90.69 122 LEU A O 1
ATOM 956 N N . ALA A 1 123 ? 2.396 7.274 16.769 1.00 85.25 123 ALA A N 1
ATOM 957 C CA . ALA A 1 123 ? 3.052 7.546 18.051 1.00 85.25 123 ALA A CA 1
ATOM 958 C C . ALA A 1 123 ? 3.133 9.045 18.412 1.00 85.25 123 ALA A C 1
ATOM 960 O O . ALA A 1 123 ? 3.417 9.387 19.557 1.00 85.25 123 ALA A O 1
ATOM 961 N N . VAL A 1 124 ? 2.923 9.936 17.437 1.00 65.44 124 VAL A N 1
ATOM 962 C CA . VAL A 1 124 ? 2.973 11.405 17.601 1.00 65.44 124 VAL A CA 1
ATOM 963 C C . VAL A 1 124 ? 1.558 12.007 17.753 1.00 65.44 124 VAL A C 1
ATOM 965 O O . VAL A 1 124 ? 1.391 13.226 17.715 1.00 65.44 124 VAL A O 1
ATOM 968 N N . GLY A 1 125 ? 0.534 11.162 17.920 1.00 49.97 125 GLY A N 1
ATOM 969 C CA . GLY A 1 125 ? -0.876 11.543 18.079 1.00 49.97 125 GLY A CA 1
ATOM 970 C C . GLY A 1 125 ? -1.409 11.364 19.491 1.00 49.97 125 GLY A C 1
ATOM 971 O O . GLY A 1 125 ? -0.966 10.417 20.175 1.00 49.97 125 GLY A O 1
#

Secondary structure (DSSP, 8-state):
-TTT-HHHHHHHS-S-TT-EEEEEE--STT-EEEEEEEPTTS-EEEEEEEEEEEETTTEEEEEEEEEETTEE---EEEEEEEEEETTEEEEEEEEE--SSHHHHHHHHHHHHHHHHHHHHHHHT-

N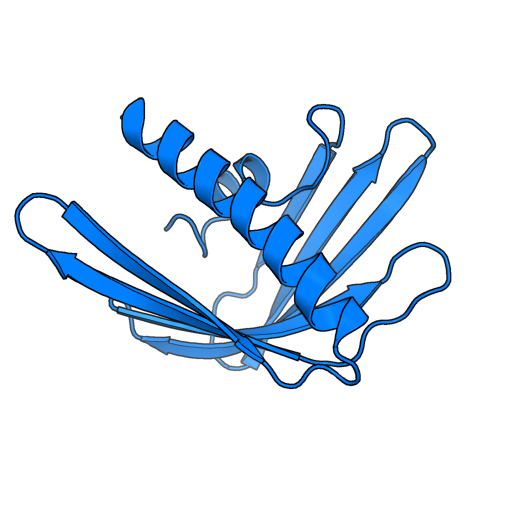earest PDB structures (foldseek):
  3otl-assembly1_B  TM=7.791E-01  e=1.004E-05  Rhizobium johnstonii 3841
  3q64-assembly1_A-2  TM=8.235E-01  e=6.925E-05  Mesorhizobium loti
  3put-assembly1_A  TM=8.190E-01  e=9.979E-05  Rhizobium etli CFN 42
  3put-assembly1_B  TM=7.661E-01  e=3.335E-05  Rhizobium etli CFN 42
  1xuv-assembly2_B-2  TM=8.277E-01  e=7.250E-04  Methanosarcina mazei Go1

Sequence (125 aa):
RMFTEPQHVVRWLGCAPESEVSFRNDLRVGGEFVSEGHMPDGTVNRVWGVYREISQPDRLVFTWSWEAAGFKGSDTLVTVALAEQDGGTELTLRHEAFADGEARDLHGQGWGMCLDKIAGLLAVG

pLDDT: mean 89.49, std 10.42, range [49.97, 98.62]

Foldseek 3Di:
DCVADQVNVQQQQDDDPQWGKGKDWPPDQQTKIKIWTAHPVRWIKIWMWGWHDDDPPFKTKIWIWIDGDPDTFDTWIWIWGWDDDVPDIDIDIDIDDGPDDVVVVVVVVSVVSSVVSVVVVVVVD